Protein AF-A0A967C2C2-F1 (afdb_monomer_lite)

pLDDT: mean 74.74, std 16.4, range [45.38, 97.0]

Sequence (107 aa):
MTCPSCGASNPSTNRHCEQCGARLTQGPLPVAPQPMIRTTAGARALAVIFGTVAVVALLAFAFNSLFGSKEPVVPPTSSTTSTTIAAVPMKTDQLALLQRTQREPLL

Structure (mmCIF, N/CA/C/O backbone):
data_AF-A0A967C2C2-F1
#
_entry.id   AF-A0A967C2C2-F1
#
loop_
_atom_site.group_PDB
_atom_site.id
_atom_site.type_symbol
_atom_site.label_atom_id
_atom_site.label_alt_id
_atom_site.label_comp_id
_atom_site.label_asym_id
_atom_site.label_entity_id
_atom_site.label_seq_id
_atom_site.pdbx_PDB_ins_code
_atom_site.Cartn_x
_atom_site.Cartn_y
_atom_site.Cartn_z
_atom_site.occupancy
_atom_site.B_iso_or_equiv
_atom_site.auth_seq_id
_atom_site.auth_comp_id
_atom_site.auth_asym_id
_atom_site.auth_atom_id
_atom_site.pdbx_PDB_model_num
ATOM 1 N N . MET A 1 1 ? -20.978 -8.995 42.093 1.00 85.12 1 MET A N 1
ATOM 2 C CA . MET A 1 1 ? -19.759 -9.033 41.260 1.00 85.12 1 MET A CA 1
ATOM 3 C C . MET A 1 1 ? -18.730 -8.079 41.834 1.00 85.12 1 MET A C 1
ATOM 5 O O . MET A 1 1 ? -19.101 -7.012 42.308 1.00 85.12 1 MET A O 1
ATOM 9 N N . THR A 1 2 ? -17.460 -8.463 41.820 1.00 91.25 2 THR A N 1
ATOM 10 C CA . THR A 1 2 ? -16.385 -7.660 42.414 1.00 91.25 2 THR A CA 1
ATOM 11 C C . THR A 1 2 ? -15.769 -6.755 41.356 1.00 91.25 2 THR A C 1
ATOM 13 O O . THR A 1 2 ? -15.472 -7.209 40.252 1.00 91.25 2 THR A O 1
ATOM 16 N N . CYS A 1 3 ? -15.601 -5.471 41.667 1.00 93.50 3 CYS A N 1
ATOM 17 C CA . CYS A 1 3 ? -14.958 -4.526 40.760 1.00 93.50 3 CYS A CA 1
ATOM 18 C C . CYS A 1 3 ? -13.463 -4.867 40.597 1.00 93.50 3 CYS A C 1
ATOM 20 O O . CYS A 1 3 ? -12.764 -4.922 41.609 1.00 93.50 3 CYS A O 1
ATOM 22 N N . PRO A 1 4 ? -12.935 -5.029 39.368 1.00 88.75 4 PRO A N 1
ATOM 23 C CA . PRO A 1 4 ? -11.514 -5.320 39.154 1.00 88.75 4 PRO A CA 1
ATOM 24 C C . PRO A 1 4 ? -10.597 -4.126 39.463 1.00 88.75 4 PRO A C 1
ATOM 26 O O . PRO A 1 4 ? -9.405 -4.315 39.670 1.00 88.75 4 PRO A O 1
ATOM 29 N N . SER A 1 5 ? -11.132 -2.902 39.498 1.00 92.81 5 SER A N 1
ATOM 30 C CA . SER A 1 5 ? -10.342 -1.689 39.742 1.00 92.81 5 SER A CA 1
ATOM 31 C C . SER A 1 5 ? -10.158 -1.372 41.227 1.00 92.81 5 SER A C 1
ATOM 33 O O . SER A 1 5 ? -9.097 -0.893 41.606 1.00 92.81 5 SER A O 1
ATOM 35 N N . CYS A 1 6 ? -11.169 -1.614 42.069 1.00 95.38 6 CYS A N 1
ATOM 36 C CA . CYS A 1 6 ? -11.123 -1.248 43.494 1.00 95.38 6 CYS A CA 1
ATOM 37 C C . CYS A 1 6 ? -11.534 -2.361 44.471 1.00 95.38 6 CYS A C 1
ATOM 39 O O . CYS A 1 6 ? -11.500 -2.145 45.678 1.00 95.38 6 CYS A O 1
ATOM 41 N N . GLY A 1 7 ? -11.968 -3.531 43.991 1.00 94.38 7 GLY A N 1
ATOM 42 C CA . GLY A 1 7 ? -12.371 -4.654 44.845 1.00 94.38 7 GLY A CA 1
ATOM 43 C C . GLY A 1 7 ? -13.751 -4.530 45.506 1.00 94.38 7 GLY A C 1
ATOM 44 O O . GLY A 1 7 ? -14.156 -5.437 46.228 1.00 94.38 7 GLY A O 1
ATOM 45 N N . ALA A 1 8 ? -14.505 -3.454 45.266 1.00 95.69 8 ALA A N 1
ATOM 46 C CA . ALA A 1 8 ? -15.835 -3.284 45.853 1.00 95.69 8 ALA A CA 1
ATOM 47 C C . ALA A 1 8 ? -16.848 -4.313 45.314 1.00 95.69 8 ALA A C 1
ATOM 49 O O . ALA A 1 8 ? -16.896 -4.592 44.107 1.00 95.69 8 ALA A O 1
ATOM 50 N N . SER A 1 9 ? -17.698 -4.836 46.202 1.00 94.75 9 SER A N 1
ATOM 51 C CA . SER A 1 9 ? -18.817 -5.706 45.828 1.00 94.75 9 SER A CA 1
ATOM 52 C C . SER A 1 9 ? -19.972 -4.868 45.283 1.00 94.75 9 SER A C 1
ATOM 54 O O . SER A 1 9 ? -20.488 -3.994 45.970 1.00 94.75 9 SER A O 1
ATOM 56 N N . ASN A 1 10 ? -20.368 -5.132 44.040 1.00 93.75 10 ASN A N 1
ATOM 57 C CA . ASN A 1 10 ? -21.456 -4.442 43.351 1.00 93.75 10 ASN A CA 1
ATOM 58 C C . ASN A 1 10 ? -22.522 -5.449 42.872 1.00 93.75 10 ASN A C 1
ATOM 60 O O . ASN A 1 10 ? -22.188 -6.608 42.583 1.00 93.75 10 ASN A O 1
ATOM 64 N N . PRO A 1 11 ? -23.797 -5.045 42.740 1.00 91.44 11 PRO A N 1
ATOM 65 C CA . PRO A 1 11 ? -24.834 -5.884 42.138 1.00 91.44 11 PRO A CA 1
ATOM 66 C C . PRO A 1 11 ? -24.540 -6.146 40.649 1.00 91.44 11 PRO A C 1
ATOM 68 O O . PRO A 1 11 ? -23.887 -5.347 39.982 1.00 91.44 11 PRO A O 1
ATOM 71 N N . SER A 1 12 ? -25.006 -7.275 40.107 1.00 85.94 12 SER A N 1
ATOM 72 C CA . SER A 1 12 ? -24.738 -7.678 38.710 1.00 85.94 12 SER A CA 1
ATOM 73 C C . SER A 1 12 ? -25.444 -6.813 37.660 1.00 85.94 12 SER A C 1
ATOM 75 O O . SER A 1 12 ? -25.067 -6.839 36.492 1.00 85.94 12 SER A O 1
ATOM 77 N N . THR A 1 13 ? -26.456 -6.046 38.064 1.00 87.12 13 THR A N 1
ATOM 78 C CA . THR A 1 13 ? -27.181 -5.094 37.212 1.00 87.12 13 THR A CA 1
ATOM 79 C C . THR A 1 13 ? -26.405 -3.801 36.975 1.00 87.12 13 THR A C 1
ATOM 81 O O . THR A 1 13 ? -26.702 -3.072 36.026 1.00 87.12 13 THR A O 1
ATOM 84 N N . ASN A 1 14 ? -25.411 -3.500 37.817 1.00 90.00 14 ASN A N 1
ATOM 85 C CA . ASN A 1 14 ? -24.658 -2.260 37.725 1.00 90.00 14 ASN A CA 1
ATOM 86 C C . ASN A 1 14 ? -23.656 -2.313 36.578 1.00 90.00 14 ASN A C 1
ATOM 88 O O . ASN A 1 14 ? -22.756 -3.150 36.533 1.00 90.00 14 ASN A O 1
ATOM 92 N N . ARG A 1 15 ? -23.768 -1.348 35.661 1.00 89.38 15 ARG A N 1
ATOM 93 C CA . ARG A 1 15 ? -22.793 -1.185 34.578 1.00 89.38 15 ARG A CA 1
ATOM 94 C C . ARG A 1 15 ? -21.500 -0.548 35.071 1.00 89.38 15 ARG A C 1
ATOM 96 O O . ARG A 1 15 ? -20.476 -0.687 34.398 1.00 89.38 15 ARG A O 1
ATOM 103 N N . HIS A 1 16 ? -21.549 0.223 36.157 1.00 92.88 16 HIS A N 1
ATOM 104 C CA . HIS A 1 16 ? -20.443 1.017 36.703 1.00 92.88 16 HIS A CA 1
ATOM 105 C C . HIS A 1 16 ? -20.334 0.756 38.213 1.00 92.88 16 HIS A C 1
ATOM 107 O O . HIS A 1 16 ? -21.320 0.407 38.856 1.00 92.88 16 HIS A O 1
ATO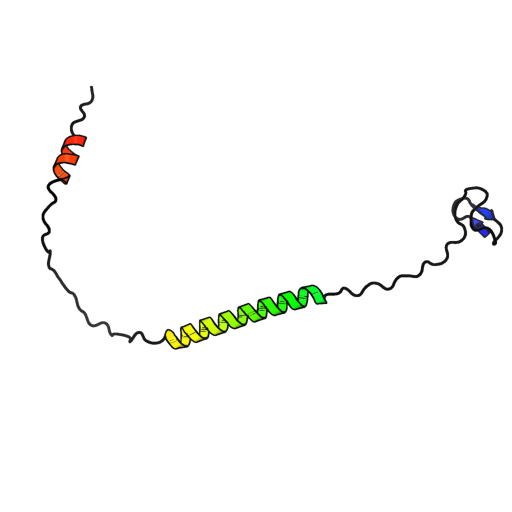M 113 N N . CYS A 1 17 ? -19.132 0.866 38.767 1.00 95.06 17 CYS A N 1
ATOM 114 C CA . CYS A 1 17 ? -18.876 0.657 40.185 1.00 95.06 17 CYS A CA 1
ATOM 115 C C . CYS A 1 17 ? -19.318 1.877 40.998 1.00 95.06 17 CYS A C 1
ATOM 117 O O . CYS A 1 17 ? -18.858 2.980 40.716 1.00 95.06 17 CYS A O 1
ATOM 119 N N . GLU A 1 18 ? -20.084 1.669 42.067 1.00 94.56 18 GLU A N 1
ATOM 120 C CA . GLU A 1 18 ? -20.574 2.761 42.932 1.00 94.56 18 GLU A CA 1
ATOM 121 C C . GLU A 1 18 ? -19.448 3.420 43.751 1.00 94.56 18 GLU A C 1
ATOM 123 O O . GLU A 1 18 ? -19.507 4.597 44.078 1.00 94.56 18 GLU A O 1
ATOM 128 N N . GLN A 1 19 ? -18.381 2.670 44.050 1.00 95.81 19 GLN A N 1
ATOM 129 C CA . GLN A 1 19 ? -17.252 3.162 44.851 1.00 95.81 19 GLN A CA 1
ATOM 130 C C . GLN A 1 19 ? -16.228 3.995 44.053 1.00 95.81 19 GLN A C 1
ATOM 132 O O . GLN A 1 19 ? -15.643 4.930 44.588 1.00 95.81 19 GLN A O 1
ATOM 137 N N . CYS A 1 20 ? -15.932 3.616 42.802 1.00 95.81 20 CYS A N 1
ATOM 138 C CA . CYS A 1 20 ? -14.823 4.197 42.023 1.00 95.81 20 CYS A CA 1
ATOM 139 C C . CYS A 1 20 ? -15.201 4.643 40.602 1.00 95.81 20 CYS A C 1
ATOM 141 O O . CYS A 1 20 ? -14.360 5.187 39.893 1.00 95.81 20 CYS A O 1
ATOM 143 N N . GLY A 1 21 ? -16.428 4.375 40.145 1.00 92.81 21 GLY A N 1
ATOM 144 C CA . GLY A 1 21 ? -16.899 4.723 38.801 1.00 92.81 21 GLY A CA 1
ATOM 145 C C . GLY A 1 21 ? -16.412 3.817 37.661 1.00 92.81 21 GLY A C 1
ATOM 146 O O . GLY A 1 21 ? -16.837 3.999 36.521 1.00 92.81 21 GLY A O 1
ATOM 147 N N . ALA A 1 22 ? -15.557 2.820 37.923 1.00 91.75 22 ALA A N 1
ATOM 148 C CA . ALA A 1 22 ? -15.048 1.920 36.884 1.00 91.75 22 ALA A CA 1
ATOM 149 C C . ALA A 1 22 ? -16.170 1.099 36.220 1.00 91.75 22 ALA A C 1
ATOM 151 O O . ALA A 1 22 ? -17.105 0.649 36.885 1.00 91.75 22 ALA A O 1
ATOM 152 N N . ARG A 1 23 ? -16.077 0.855 34.905 1.00 89.56 23 ARG A N 1
ATOM 153 C CA . ARG A 1 23 ? -17.056 0.023 34.186 1.00 89.56 23 ARG A CA 1
ATOM 154 C C . ARG A 1 23 ? -16.918 -1.448 34.576 1.00 89.56 23 ARG A C 1
ATOM 156 O O . ARG A 1 23 ? -15.840 -2.022 34.492 1.00 89.56 23 ARG A O 1
ATOM 163 N N . LEU A 1 24 ? -18.041 -2.048 34.953 1.00 89.12 24 LEU A N 1
ATOM 164 C CA . LEU A 1 24 ? -18.165 -3.437 35.394 1.00 89.12 24 LEU A CA 1
ATOM 165 C C . LEU A 1 24 ? -18.512 -4.383 34.236 1.00 89.12 24 LEU A C 1
ATOM 167 O O . LEU A 1 24 ? -18.045 -5.517 34.190 1.00 89.12 24 LEU A O 1
ATOM 171 N N . THR A 1 25 ? -19.298 -3.907 33.269 1.00 75.50 25 THR A N 1
ATOM 172 C CA . THR A 1 25 ? -19.657 -4.667 32.067 1.00 75.50 25 THR A CA 1
ATOM 173 C C . THR A 1 25 ? -18.737 -4.279 30.912 1.00 75.50 25 THR A C 1
ATOM 175 O O . THR A 1 25 ? -18.992 -3.305 30.203 1.00 75.50 25 THR A O 1
ATOM 178 N N . GLN A 1 26 ? -17.672 -5.050 30.705 1.00 69.88 26 GLN A N 1
ATOM 179 C CA . GLN A 1 26 ? -16.965 -5.105 29.427 1.00 69.88 26 GLN A CA 1
ATOM 180 C C . GLN A 1 26 ? -17.403 -6.394 28.731 1.00 69.88 26 GLN A C 1
ATOM 182 O O . GLN A 1 26 ? -16.887 -7.470 29.011 1.00 69.88 26 GLN A O 1
ATOM 187 N N . GLY A 1 27 ? -18.427 -6.303 27.878 1.00 72.12 27 GLY A N 1
ATOM 188 C CA . GLY A 1 27 ? -18.724 -7.400 26.959 1.00 72.12 27 GLY A CA 1
ATOM 189 C C . GLY A 1 27 ? -17.515 -7.614 26.040 1.00 72.12 27 GLY A C 1
ATOM 190 O O . GLY A 1 27 ? -16.867 -6.619 25.699 1.00 72.12 27 GLY A O 1
ATOM 191 N N . PRO A 1 28 ? -17.187 -8.859 25.648 1.00 71.50 28 PRO A N 1
ATOM 192 C CA . PRO A 1 28 ? -16.160 -9.107 24.648 1.00 71.50 28 PRO A CA 1
ATOM 193 C C . PRO A 1 28 ? -16.443 -8.235 23.428 1.00 71.50 28 PRO A C 1
ATOM 195 O O . PRO A 1 28 ? -17.499 -8.350 22.802 1.00 71.50 28 PRO A O 1
ATOM 198 N N . LEU A 1 29 ? -15.536 -7.301 23.141 1.00 72.44 29 LEU A N 1
ATOM 199 C CA . LEU A 1 29 ? -15.633 -6.502 21.930 1.00 72.44 29 LEU A CA 1
ATOM 200 C C . LEU A 1 29 ? -15.603 -7.478 20.745 1.00 72.44 29 LEU A C 1
ATOM 202 O O . LEU A 1 29 ? -14.761 -8.383 20.742 1.00 72.44 29 LEU A O 1
ATOM 206 N N . PRO A 1 30 ? -16.498 -7.331 19.754 1.00 75.38 30 PRO A N 1
ATOM 207 C CA . PRO A 1 30 ? -16.422 -8.118 18.536 1.00 75.38 30 PRO A CA 1
ATOM 208 C C . PRO A 1 30 ? -15.032 -7.934 17.927 1.00 75.38 30 PRO A C 1
ATOM 210 O O . PRO A 1 30 ? -14.640 -6.814 17.595 1.00 75.38 30 PRO A O 1
ATOM 213 N N . VAL A 1 31 ? -14.268 -9.022 17.818 1.00 76.50 31 VAL A N 1
ATOM 214 C CA . VAL A 1 31 ? -12.984 -9.005 17.116 1.00 76.50 31 VAL A CA 1
ATOM 215 C C . VAL A 1 31 ? -13.301 -8.735 15.652 1.00 76.50 31 VAL A C 1
ATOM 217 O O . VAL A 1 31 ? -13.852 -9.589 14.958 1.00 76.50 31 VAL A O 1
ATOM 220 N N . ALA A 1 32 ? -13.016 -7.514 15.204 1.00 78.19 32 ALA A N 1
ATOM 221 C CA . ALA A 1 32 ? -13.207 -7.133 13.817 1.00 78.19 32 ALA A CA 1
ATOM 222 C C . ALA A 1 32 ? -12.350 -8.054 12.927 1.00 78.19 32 ALA A C 1
ATOM 224 O O . ALA A 1 32 ? -11.161 -8.236 13.217 1.00 78.19 32 ALA A O 1
ATOM 225 N N . PRO A 1 33 ? -12.917 -8.643 11.859 1.00 76.69 33 PRO A N 1
ATOM 226 C CA . PRO A 1 33 ? -12.146 -9.420 10.900 1.00 76.69 33 PRO A CA 1
ATOM 227 C C . PRO A 1 33 ? -11.004 -8.565 10.353 1.00 76.69 33 PRO A C 1
ATOM 229 O O . PRO A 1 33 ? -11.231 -7.448 9.883 1.00 76.69 33 PRO A O 1
ATOM 232 N N . GLN A 1 34 ? -9.773 -9.072 10.432 1.00 75.75 34 GLN A N 1
ATOM 233 C CA . GLN A 1 34 ? -8.630 -8.338 9.901 1.00 75.75 34 GLN A CA 1
ATOM 234 C C . GLN A 1 34 ? -8.802 -8.182 8.384 1.00 75.75 34 GLN A C 1
ATOM 236 O O . GLN A 1 34 ? -9.075 -9.173 7.698 1.00 75.75 34 GLN A O 1
ATOM 241 N N . PRO A 1 35 ? -8.666 -6.963 7.836 1.00 71.69 35 PRO A N 1
ATOM 242 C CA . PRO A 1 35 ? -8.788 -6.757 6.408 1.00 71.69 35 PRO A CA 1
ATOM 243 C C . PRO A 1 35 ? -7.618 -7.457 5.718 1.00 71.69 35 PRO A C 1
ATOM 245 O O . PRO A 1 35 ? -6.454 -7.125 5.936 1.00 71.69 35 PRO A O 1
ATOM 248 N N . MET A 1 36 ? -7.939 -8.440 4.877 1.00 58.28 36 MET A N 1
ATOM 249 C CA . MET A 1 36 ? -6.987 -9.061 3.965 1.00 58.28 36 MET A CA 1
ATOM 250 C C . MET A 1 36 ? -6.335 -7.942 3.147 1.00 58.28 36 MET A C 1
ATOM 252 O O . MET A 1 36 ? -7.029 -7.190 2.455 1.00 58.28 36 MET A O 1
ATOM 256 N N . ILE A 1 37 ? -5.018 -7.779 3.300 1.00 62.25 37 ILE A N 1
ATOM 257 C CA . ILE A 1 37 ? -4.243 -6.722 2.652 1.00 62.25 37 ILE A CA 1
ATOM 258 C C . ILE A 1 37 ? -4.569 -6.739 1.162 1.00 62.25 37 ILE A C 1
ATOM 260 O O . ILE A 1 37 ? -4.279 -7.698 0.447 1.00 62.25 37 ILE A O 1
ATOM 264 N N . ARG A 1 38 ? -5.200 -5.661 0.695 1.00 64.06 38 ARG A N 1
ATOM 265 C CA . ARG A 1 38 ? -5.544 -5.455 -0.707 1.00 64.06 38 ARG A CA 1
ATOM 266 C C . ARG A 1 38 ? -4.256 -5.167 -1.480 1.00 64.06 38 ARG A C 1
ATOM 268 O O . ARG A 1 38 ? -3.959 -4.028 -1.820 1.00 64.06 38 ARG A O 1
ATOM 275 N N . THR A 1 39 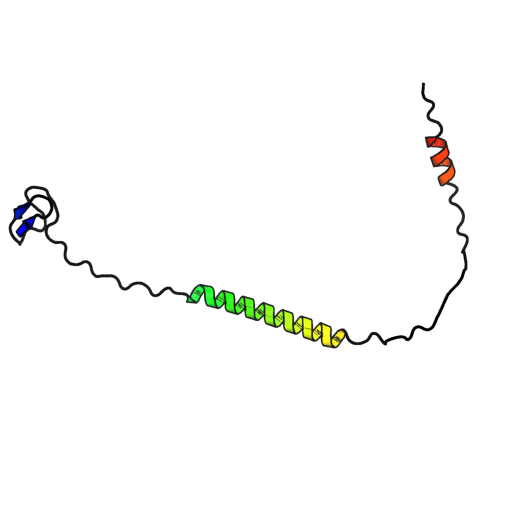? -3.498 -6.210 -1.802 1.00 62.03 39 THR A N 1
ATOM 276 C CA . THR A 1 39 ? -2.329 -6.151 -2.699 1.00 62.03 39 THR A CA 1
ATOM 277 C C . THR A 1 39 ? -2.705 -5.790 -4.146 1.00 62.03 39 THR A C 1
ATOM 279 O O . THR A 1 39 ? -1.841 -5.630 -5.006 1.00 62.03 39 THR A O 1
ATOM 282 N N . THR A 1 40 ? -3.992 -5.588 -4.441 1.00 60.47 40 THR A N 1
ATOM 283 C CA . THR A 1 40 ? -4.513 -5.421 -5.803 1.00 60.47 40 THR A CA 1
ATOM 284 C C . THR A 1 40 ? -4.269 -4.041 -6.422 1.00 60.47 40 THR A C 1
ATOM 286 O O . THR A 1 40 ? -4.441 -3.902 -7.631 1.00 60.47 40 THR A O 1
ATOM 289 N N . ALA A 1 41 ? -3.900 -3.019 -5.640 1.00 58.88 41 ALA A N 1
ATOM 290 C CA . ALA A 1 41 ? -3.637 -1.680 -6.181 1.00 58.88 41 ALA A CA 1
ATOM 291 C C . ALA A 1 41 ? -2.222 -1.565 -6.783 1.00 58.88 41 ALA A C 1
ATOM 293 O O . ALA A 1 41 ? -2.068 -1.071 -7.897 1.00 58.88 41 ALA A O 1
ATOM 294 N N . GLY A 1 42 ? -1.199 -2.092 -6.099 1.00 61.81 42 GLY A N 1
ATOM 295 C CA . GLY A 1 42 ? 0.192 -2.038 -6.571 1.00 61.81 42 GLY A CA 1
ATOM 296 C C . GLY A 1 42 ? 0.511 -3.034 -7.691 1.00 61.81 42 GLY A C 1
ATOM 297 O O . GLY A 1 42 ? 1.291 -2.730 -8.591 1.00 61.81 42 GLY A O 1
ATOM 298 N N . ALA A 1 43 ? -0.138 -4.203 -7.691 1.00 71.25 43 ALA A N 1
ATOM 299 C CA . ALA A 1 43 ? 0.150 -5.268 -8.654 1.00 71.25 43 ALA A CA 1
ATOM 300 C C . ALA A 1 43 ? -0.193 -4.890 -10.106 1.00 71.25 43 ALA A C 1
ATOM 302 O O . ALA A 1 43 ? 0.536 -5.242 -11.030 1.00 71.25 43 ALA A O 1
ATOM 303 N N . ARG A 1 44 ? -1.280 -4.135 -10.318 1.00 76.31 44 ARG A N 1
ATOM 304 C CA . ARG A 1 44 ? -1.693 -3.702 -11.663 1.00 76.31 44 ARG A CA 1
ATOM 305 C C . ARG A 1 44 ? -0.743 -2.658 -12.244 1.00 76.31 44 ARG A C 1
ATOM 307 O O . ARG A 1 44 ? -0.400 -2.750 -13.416 1.00 76.31 44 ARG A O 1
ATOM 314 N N . ALA A 1 45 ? -0.286 -1.711 -11.425 1.00 82.12 45 ALA A N 1
ATOM 315 C CA . ALA A 1 45 ? 0.674 -0.697 -11.856 1.00 82.12 45 ALA A CA 1
ATOM 316 C C . ALA A 1 45 ? 2.015 -1.330 -12.261 1.00 82.12 45 ALA A C 1
ATOM 318 O O . ALA A 1 45 ? 2.536 -1.029 -13.332 1.00 82.12 45 ALA A O 1
ATOM 319 N N . LEU A 1 46 ? 2.527 -2.269 -11.458 1.00 84.38 46 LEU A N 1
ATOM 320 C CA . LEU A 1 46 ? 3.759 -2.991 -11.782 1.00 84.38 46 LEU A CA 1
ATOM 321 C C . LEU A 1 46 ? 3.618 -3.824 -13.062 1.00 84.38 46 LEU A C 1
ATOM 323 O O . LEU A 1 46 ? 4.500 -3.769 -13.915 1.00 84.38 46 LEU A O 1
ATOM 327 N N . ALA A 1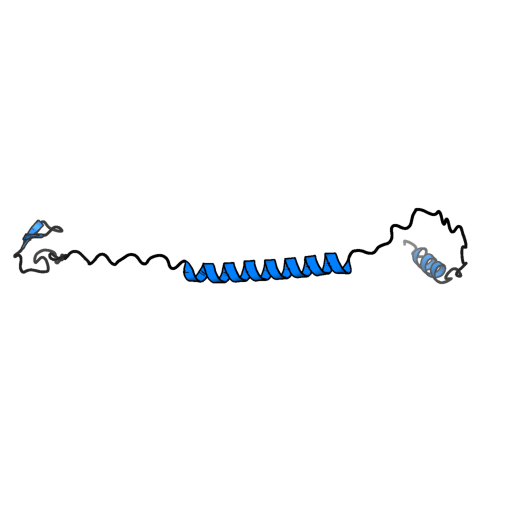 47 ? 2.499 -4.531 -13.246 1.00 86.50 47 ALA A N 1
ATOM 328 C CA . ALA A 1 47 ? 2.261 -5.314 -14.459 1.00 86.50 47 ALA A CA 1
ATOM 329 C C . ALA A 1 47 ? 2.258 -4.448 -15.734 1.00 86.50 47 ALA A C 1
ATOM 331 O O . ALA A 1 47 ? 2.829 -4.852 -16.745 1.00 86.50 47 ALA A O 1
ATOM 332 N N . VAL A 1 48 ? 1.671 -3.244 -15.683 1.00 92.31 48 VAL A N 1
ATOM 333 C CA . VAL A 1 48 ? 1.671 -2.310 -16.822 1.00 92.31 48 VAL A CA 1
ATOM 334 C C . VAL A 1 48 ? 3.084 -1.816 -17.125 1.00 92.31 48 VAL A C 1
ATOM 336 O O . VAL A 1 48 ? 3.477 -1.826 -18.286 1.00 92.31 48 VAL A O 1
ATOM 339 N N . ILE A 1 49 ? 3.862 -1.439 -16.104 1.00 93.56 49 ILE A N 1
ATOM 340 C CA . ILE A 1 49 ? 5.241 -0.952 -16.286 1.00 93.56 49 ILE A CA 1
ATOM 341 C C . ILE A 1 49 ? 6.126 -2.039 -16.910 1.00 93.56 49 ILE A C 1
ATOM 343 O O . ILE A 1 49 ? 6.826 -1.777 -17.885 1.00 93.56 49 ILE A O 1
ATOM 347 N N . PHE A 1 50 ? 6.080 -3.272 -16.397 1.00 95.00 50 PHE A N 1
ATOM 348 C CA . PHE A 1 50 ? 6.857 -4.372 -16.977 1.00 95.00 50 PHE A CA 1
ATOM 349 C C . PHE A 1 50 ? 6.413 -4.700 -18.407 1.00 95.00 50 PHE A C 1
ATOM 351 O O . PHE A 1 50 ? 7.258 -4.927 -19.272 1.00 95.00 50 PHE A O 1
ATOM 358 N N . GLY A 1 51 ? 5.104 -4.679 -18.673 1.00 95.12 51 GLY A N 1
ATOM 359 C CA . GLY A 1 51 ? 4.560 -4.908 -20.009 1.00 95.12 51 GLY A CA 1
ATOM 360 C C . GLY A 1 51 ? 5.014 -3.858 -21.023 1.00 95.12 51 GLY A C 1
ATOM 361 O O . GLY A 1 51 ? 5.486 -4.216 -22.100 1.00 95.12 51 GLY A O 1
ATOM 362 N N . THR A 1 52 ? 4.928 -2.566 -20.690 1.00 96.19 52 THR A N 1
ATOM 363 C CA . THR A 1 52 ? 5.333 -1.491 -21.610 1.00 96.19 52 THR A CA 1
ATOM 364 C C . THR A 1 52 ? 6.834 -1.507 -21.879 1.00 96.19 52 THR A C 1
ATOM 366 O O . THR A 1 52 ? 7.237 -1.411 -23.038 1.00 96.19 52 THR A O 1
ATOM 369 N N . VAL A 1 53 ? 7.664 -1.700 -20.848 1.00 97.00 53 VAL A N 1
ATOM 370 C CA . VAL A 1 53 ? 9.126 -1.792 -21.001 1.00 97.00 53 VAL A CA 1
ATOM 371 C C . VAL A 1 53 ? 9.514 -2.979 -21.884 1.00 97.00 53 VAL A C 1
ATOM 373 O O . VAL A 1 53 ? 10.326 -2.816 -22.794 1.00 97.00 53 VAL A O 1
ATOM 376 N N . ALA A 1 54 ? 8.905 -4.151 -21.675 1.00 96.56 54 ALA A N 1
ATOM 377 C CA . ALA A 1 54 ? 9.171 -5.330 -22.495 1.00 96.56 54 ALA A CA 1
ATOM 378 C C . ALA A 1 54 ? 8.788 -5.108 -23.967 1.00 96.56 54 ALA A C 1
ATOM 380 O O . ALA A 1 54 ? 9.562 -5.443 -24.860 1.00 96.56 54 ALA A O 1
ATOM 381 N N . VAL A 1 55 ? 7.632 -4.491 -24.234 1.00 96.69 55 VAL A N 1
ATOM 382 C CA . VAL A 1 55 ? 7.189 -4.189 -25.605 1.00 96.69 55 VAL A CA 1
ATOM 383 C C . VAL A 1 55 ? 8.146 -3.216 -26.296 1.00 96.69 55 VAL A C 1
ATOM 385 O O . VAL A 1 55 ? 8.562 -3.477 -27.423 1.00 96.69 55 VAL A O 1
ATOM 388 N N . VAL A 1 56 ? 8.546 -2.128 -25.630 1.00 96.94 56 VAL A N 1
ATOM 389 C CA . VAL A 1 56 ? 9.489 -1.151 -26.205 1.00 96.94 56 VAL A CA 1
ATOM 390 C C . VAL A 1 56 ? 10.849 -1.795 -26.478 1.00 96.94 56 VAL A C 1
ATOM 392 O O . VAL A 1 56 ? 11.414 -1.582 -27.549 1.00 96.94 56 VAL A O 1
ATOM 395 N N . ALA A 1 57 ? 11.350 -2.625 -25.559 1.00 96.31 57 ALA A N 1
ATOM 396 C CA . ALA A 1 57 ? 12.610 -3.340 -25.739 1.00 96.31 57 ALA A CA 1
ATOM 397 C C . ALA A 1 57 ? 12.565 -4.301 -26.938 1.00 96.31 57 ALA A C 1
ATOM 399 O O . ALA A 1 57 ? 13.494 -4.317 -27.744 1.00 96.31 57 ALA A O 1
ATOM 400 N N . LEU A 1 58 ? 11.473 -5.057 -27.098 1.00 95.31 58 LEU A N 1
ATOM 401 C CA . LEU A 1 58 ? 11.293 -5.966 -28.232 1.00 95.31 58 LEU A CA 1
ATOM 402 C C . LEU A 1 58 ? 11.183 -5.217 -29.562 1.00 95.31 58 LEU A C 1
ATOM 404 O O . LEU A 1 58 ? 11.782 -5.645 -30.543 1.00 95.31 58 LEU A O 1
ATOM 408 N N . LEU A 1 59 ? 10.468 -4.090 -29.601 1.00 94.50 59 LEU A N 1
ATOM 409 C CA . LEU A 1 59 ? 10.365 -3.265 -30.807 1.00 94.50 59 LEU A CA 1
ATOM 410 C C . LEU A 1 59 ? 11.716 -2.650 -31.183 1.00 94.50 59 LEU A C 1
ATOM 412 O O . LEU A 1 59 ? 12.105 -2.713 -32.346 1.00 94.50 59 LEU A O 1
ATOM 416 N N . ALA A 1 60 ? 12.455 -2.110 -30.212 1.00 93.25 60 ALA A N 1
ATOM 417 C CA . ALA A 1 60 ? 13.789 -1.563 -30.440 1.00 93.25 60 ALA A CA 1
ATOM 418 C C . ALA A 1 60 ? 14.769 -2.642 -30.923 1.00 93.25 60 ALA A C 1
ATOM 420 O O . ALA A 1 60 ? 15.521 -2.407 -31.867 1.00 93.25 60 ALA A O 1
ATOM 421 N N . PHE A 1 61 ? 14.731 -3.834 -30.321 1.00 93.56 61 PHE A N 1
ATOM 422 C CA . PHE A 1 61 ? 15.552 -4.969 -30.738 1.00 93.56 61 PHE A CA 1
ATOM 423 C C . PHE A 1 61 ? 15.182 -5.457 -32.140 1.00 93.56 61 PHE A C 1
ATOM 425 O O . PHE A 1 61 ? 16.067 -5.667 -32.963 1.00 93.56 61 PHE A O 1
ATOM 432 N N . ALA A 1 62 ? 13.888 -5.585 -32.443 1.00 92.25 62 ALA A N 1
ATOM 433 C CA . ALA A 1 62 ? 13.417 -5.971 -33.767 1.00 92.25 62 ALA A CA 1
ATOM 434 C C . ALA A 1 62 ? 13.862 -4.955 -34.827 1.00 92.25 62 ALA A C 1
ATOM 436 O O . ALA A 1 62 ? 14.435 -5.351 -35.837 1.00 92.25 62 ALA A O 1
ATOM 437 N N . PHE A 1 63 ? 13.683 -3.653 -34.583 1.00 91.25 63 PHE A N 1
ATOM 438 C CA . PHE A 1 63 ? 14.158 -2.603 -35.487 1.00 91.25 63 PHE A CA 1
ATOM 439 C C . PHE A 1 63 ? 15.680 -2.636 -35.654 1.00 91.25 63 PHE A C 1
ATOM 441 O O . PHE A 1 63 ? 16.173 -2.635 -36.776 1.00 91.25 63 PHE A O 1
ATOM 448 N N . ASN A 1 64 ? 16.439 -2.722 -34.565 1.00 87.69 64 ASN A N 1
ATOM 449 C CA . ASN A 1 64 ? 17.896 -2.791 -34.638 1.00 87.69 64 ASN A CA 1
ATOM 450 C C . ASN A 1 64 ? 18.359 -4.046 -35.406 1.00 87.69 64 ASN A C 1
ATOM 452 O O . ASN A 1 64 ? 19.208 -3.964 -36.284 1.00 87.69 64 ASN A O 1
ATOM 456 N N . SER A 1 65 ? 17.723 -5.198 -35.187 1.00 86.75 65 SER A N 1
ATOM 457 C CA . SER A 1 65 ? 18.067 -6.435 -35.894 1.00 86.75 65 SER A CA 1
ATOM 458 C C . SER A 1 65 ? 17.647 -6.441 -37.369 1.00 86.75 65 SER A C 1
ATOM 460 O O . SER A 1 65 ? 18.330 -7.060 -38.182 1.00 86.75 65 SER A O 1
ATOM 462 N N . LEU A 1 66 ? 16.534 -5.794 -37.727 1.00 79.19 66 LEU A N 1
ATOM 463 C CA . LEU A 1 66 ? 16.021 -5.744 -39.103 1.00 79.19 66 LEU A CA 1
ATOM 464 C C . LEU A 1 66 ? 16.712 -4.662 -39.947 1.00 79.19 66 LEU A C 1
ATOM 466 O O . LEU A 1 66 ? 16.943 -4.873 -41.136 1.00 79.19 66 LEU A O 1
ATOM 470 N N . PHE A 1 67 ? 17.068 -3.526 -39.344 1.00 70.19 67 PHE A N 1
ATOM 471 C CA . PHE A 1 67 ? 17.690 -2.386 -40.026 1.00 70.19 67 PHE A CA 1
ATOM 472 C C . PHE A 1 67 ? 19.215 -2.290 -39.808 1.00 70.19 67 PHE A C 1
ATOM 474 O O . PHE A 1 67 ? 19.868 -1.520 -40.505 1.00 70.19 67 PHE A O 1
ATOM 481 N N . GLY A 1 68 ? 19.800 -3.072 -38.891 1.00 62.62 68 GLY A N 1
ATOM 482 C CA . GLY A 1 68 ? 21.214 -2.987 -38.488 1.00 62.62 68 GLY A CA 1
ATOM 483 C C . GLY A 1 68 ? 22.168 -4.029 -39.089 1.00 62.62 68 GLY A C 1
ATOM 484 O O . GLY A 1 68 ? 23.342 -4.043 -38.738 1.00 62.62 68 GLY A O 1
ATOM 485 N N . SER A 1 69 ? 21.723 -4.900 -40.002 1.00 65.06 69 SER A N 1
ATOM 486 C CA . SER A 1 69 ? 22.619 -5.823 -40.725 1.00 65.06 69 SER A CA 1
ATOM 487 C C . SER A 1 69 ? 22.775 -5.400 -42.183 1.00 65.06 69 SER A C 1
ATOM 489 O O . SER A 1 69 ? 21.998 -5.849 -43.026 1.00 65.06 69 SER A O 1
ATOM 491 N N . LYS A 1 70 ? 23.758 -4.536 -42.477 1.00 60.59 70 LYS A N 1
ATOM 492 C CA . LYS A 1 70 ? 24.472 -4.428 -43.769 1.00 60.59 70 LYS A CA 1
ATOM 493 C C . LYS A 1 70 ? 25.545 -3.332 -43.678 1.00 60.59 70 LYS A C 1
ATOM 495 O O . LYS A 1 70 ? 25.408 -2.266 -44.264 1.00 60.59 70 LYS A O 1
ATOM 500 N N . GLU A 1 71 ? 26.647 -3.627 -43.001 1.00 63.41 71 GLU A N 1
ATOM 501 C CA . GLU A 1 71 ? 27.935 -3.131 -43.486 1.00 63.41 71 GLU A CA 1
ATOM 502 C C . GLU A 1 71 ? 28.628 -4.316 -44.165 1.00 63.41 71 GLU A C 1
ATOM 504 O O . GLU A 1 71 ? 28.884 -5.332 -43.511 1.00 63.41 71 GLU A O 1
ATOM 509 N N . PRO A 1 72 ? 28.844 -4.272 -45.492 1.00 55.38 72 PRO A N 1
ATOM 510 C CA . PRO A 1 72 ? 29.687 -5.253 -46.143 1.00 55.38 72 PRO A CA 1
ATOM 511 C C . PRO A 1 72 ? 31.067 -5.165 -45.496 1.00 55.38 72 PRO A C 1
ATOM 513 O O . PRO A 1 72 ? 31.662 -4.093 -45.429 1.00 55.38 72 PRO A O 1
ATOM 516 N N . VAL A 1 73 ? 31.565 -6.303 -45.018 1.00 54.84 73 VAL A N 1
ATOM 517 C CA . VAL A 1 73 ? 32.976 -6.483 -44.687 1.00 54.84 73 VAL A CA 1
ATOM 518 C C . VAL A 1 73 ? 33.762 -6.171 -45.956 1.00 54.84 73 VAL A C 1
ATOM 520 O O . VAL A 1 73 ? 33.878 -7.004 -46.854 1.00 54.84 73 VAL A O 1
ATOM 523 N N . VAL A 1 74 ? 34.239 -4.934 -46.067 1.00 57.72 74 VAL A N 1
ATOM 524 C CA . VAL A 1 74 ? 35.187 -4.547 -47.102 1.00 57.72 74 VAL A CA 1
ATOM 525 C C . VAL A 1 74 ? 36.531 -5.120 -46.648 1.00 57.72 74 VAL A C 1
ATOM 527 O O . VAL A 1 74 ? 36.993 -4.774 -45.558 1.00 57.72 74 VAL A O 1
ATOM 530 N N . PRO A 1 75 ? 37.151 -6.039 -47.410 1.00 62.06 75 PRO A N 1
ATOM 531 C CA . PRO A 1 75 ? 38.479 -6.530 -47.073 1.00 62.06 75 PRO A CA 1
ATOM 532 C C . PRO A 1 75 ? 39.464 -5.352 -47.037 1.00 62.06 75 PRO A C 1
ATOM 534 O O . PRO A 1 75 ? 39.268 -4.378 -47.770 1.00 62.06 75 PRO A O 1
ATOM 537 N N . PRO A 1 76 ? 40.539 -5.418 -46.233 1.00 59.25 76 PRO A N 1
ATOM 538 C CA . PRO A 1 76 ? 41.540 -4.363 -46.189 1.00 59.25 76 PRO A CA 1
ATOM 539 C C . PRO A 1 76 ? 42.295 -4.321 -47.523 1.00 59.25 76 PRO A C 1
ATOM 541 O O . PRO A 1 76 ? 43.316 -4.978 -47.700 1.00 59.25 76 PRO A O 1
ATOM 544 N N . THR A 1 77 ? 41.786 -3.549 -48.480 1.00 45.38 77 THR A N 1
ATOM 545 C CA . THR A 1 77 ? 42.551 -3.143 -49.656 1.00 45.38 77 THR A CA 1
ATOM 546 C C . THR A 1 77 ? 43.106 -1.761 -49.370 1.00 45.38 77 THR A C 1
ATOM 548 O O . THR A 1 77 ? 42.433 -0.743 -49.507 1.00 45.38 77 THR A O 1
ATOM 551 N N . SER A 1 78 ? 44.346 -1.773 -48.897 1.00 52.53 78 SER A N 1
ATOM 552 C CA . SER A 1 78 ? 45.358 -0.730 -49.007 1.00 52.53 78 SER A CA 1
ATOM 553 C C . SER A 1 78 ? 44.982 0.386 -49.989 1.00 52.53 78 SER A C 1
ATOM 555 O O . SER A 1 78 ? 45.036 0.203 -51.201 1.00 52.53 78 SER A O 1
ATOM 557 N N . SER A 1 79 ? 44.627 1.559 -49.475 1.00 47.28 79 SER A N 1
ATOM 558 C CA . SER A 1 79 ? 44.605 2.808 -50.243 1.00 47.28 79 SER A CA 1
ATOM 559 C C . SER A 1 79 ? 45.234 3.896 -49.389 1.00 47.28 79 SER A C 1
ATOM 561 O O . SER A 1 79 ? 44.583 4.768 -48.825 1.00 47.28 79 SER A O 1
ATOM 563 N N . THR A 1 80 ? 46.551 3.779 -49.253 1.00 53.09 80 THR A N 1
ATOM 564 C CA . THR A 1 80 ? 47.449 4.865 -48.884 1.00 53.09 80 THR A CA 1
ATOM 565 C C . THR A 1 80 ? 47.300 5.975 -49.926 1.00 53.09 80 THR A C 1
ATOM 567 O O . THR A 1 80 ? 47.923 5.925 -50.983 1.00 53.09 80 THR A O 1
ATOM 570 N N . THR A 1 81 ? 46.463 6.978 -49.659 1.00 46.91 81 THR A N 1
ATOM 571 C CA . THR A 1 81 ? 46.492 8.243 -50.403 1.00 46.91 81 THR A CA 1
ATOM 572 C C . THR A 1 81 ? 47.493 9.162 -49.723 1.00 46.91 81 THR A C 1
ATOM 574 O O . THR A 1 81 ? 47.183 9.930 -48.816 1.00 46.91 81 THR A O 1
ATOM 577 N N . SER A 1 82 ? 48.736 9.020 -50.163 1.00 51.06 82 SER A N 1
ATOM 578 C CA . SER A 1 82 ? 49.800 9.986 -49.950 1.00 51.06 82 SER A CA 1
ATOM 579 C C . SER A 1 82 ? 49.444 11.321 -50.613 1.00 51.06 82 SER A C 1
ATOM 581 O O . SER A 1 82 ? 49.051 11.353 -51.774 1.00 51.06 82 SER A O 1
ATOM 583 N N . THR A 1 83 ? 49.674 12.407 -49.876 1.00 55.72 83 THR A N 1
ATOM 584 C CA . THR A 1 83 ? 50.165 13.700 -50.377 1.00 55.72 83 THR A CA 1
ATOM 585 C C . THR A 1 83 ? 49.327 14.430 -51.429 1.00 55.72 83 THR A C 1
ATOM 587 O O . THR A 1 83 ? 49.453 14.181 -52.619 1.00 55.72 83 THR A O 1
ATOM 590 N N . THR A 1 84 ? 48.673 15.521 -51.023 1.00 55.25 84 THR A N 1
ATOM 591 C CA . THR A 1 84 ? 48.966 16.837 -51.621 1.00 55.25 84 THR A CA 1
ATOM 592 C C . THR A 1 84 ? 48.674 17.924 -50.587 1.00 55.25 84 THR A C 1
ATOM 594 O O . THR A 1 84 ? 47.532 18.140 -50.193 1.00 55.25 84 THR A O 1
ATOM 597 N N . ILE A 1 85 ? 49.727 18.602 -50.129 1.00 57.62 85 ILE A N 1
ATOM 598 C CA . ILE A 1 85 ? 49.628 19.861 -49.390 1.00 57.62 85 ILE A CA 1
ATOM 599 C C . ILE A 1 85 ? 49.058 20.884 -50.378 1.00 57.62 85 ILE A C 1
ATOM 601 O O . ILE A 1 85 ? 49.780 21.416 -51.219 1.00 57.62 85 ILE A O 1
ATOM 6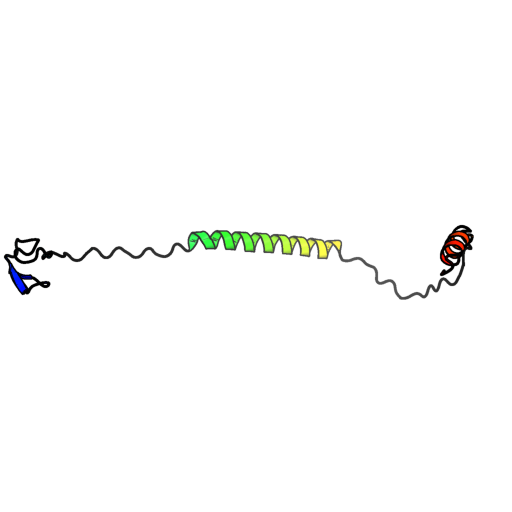05 N N . ALA A 1 86 ? 47.749 21.117 -50.315 1.00 49.44 86 ALA A N 1
ATOM 606 C CA . ALA A 1 86 ? 47.136 22.275 -50.942 1.00 49.44 86 ALA A CA 1
ATOM 607 C C . ALA A 1 86 ? 47.485 23.488 -50.077 1.00 49.44 86 ALA A C 1
ATOM 609 O O . ALA A 1 86 ? 46.952 23.677 -48.984 1.00 49.44 86 ALA A O 1
ATOM 610 N N . ALA A 1 87 ? 48.449 24.265 -50.562 1.00 55.69 87 ALA A N 1
ATOM 611 C CA . ALA A 1 87 ? 48.802 25.566 -50.033 1.00 55.69 87 ALA A CA 1
ATOM 612 C C . ALA A 1 87 ? 47.548 26.452 -49.944 1.00 55.69 87 ALA A C 1
ATOM 614 O O . ALA A 1 87 ? 46.983 26.850 -50.961 1.00 55.69 87 ALA A O 1
ATOM 615 N N . VAL A 1 88 ? 47.130 26.772 -48.721 1.00 56.22 88 VAL A N 1
ATOM 616 C CA . VAL A 1 88 ? 46.200 27.871 -48.438 1.00 56.22 88 VAL A CA 1
ATOM 617 C C . VAL A 1 88 ? 47.039 28.996 -47.826 1.00 56.22 88 VAL A C 1
ATOM 619 O O . VAL A 1 88 ? 47.829 28.723 -46.917 1.00 56.22 88 VAL A O 1
ATOM 622 N N . PRO A 1 89 ? 46.949 30.236 -48.343 1.00 51.81 89 PRO A N 1
ATOM 623 C CA . PRO A 1 89 ? 47.869 31.306 -47.995 1.00 51.81 89 PRO A CA 1
ATOM 624 C C . PRO A 1 89 ? 47.793 31.653 -46.511 1.00 51.81 89 PRO A C 1
ATOM 626 O O . PRO A 1 89 ? 46.730 31.886 -45.935 1.00 51.81 89 PRO A O 1
ATOM 629 N N . MET A 1 90 ? 48.985 31.694 -45.931 1.00 49.09 90 MET A N 1
ATOM 630 C CA . MET A 1 90 ? 49.333 32.219 -44.624 1.00 49.09 90 MET A CA 1
ATOM 631 C C . MET A 1 90 ? 48.560 33.517 -44.360 1.00 49.09 90 MET A C 1
ATOM 633 O O . MET A 1 90 ? 48.735 34.522 -45.048 1.00 49.09 90 MET A O 1
ATOM 637 N N . LYS A 1 91 ? 47.663 33.473 -43.375 1.00 53.53 91 LYS A N 1
ATOM 638 C CA . LYS A 1 91 ? 46.881 34.620 -42.928 1.00 53.53 91 LYS A CA 1
ATOM 639 C C . LYS A 1 91 ? 47.832 35.637 -42.295 1.00 53.53 91 LYS A C 1
ATOM 641 O O . LYS A 1 91 ? 48.270 35.474 -41.159 1.00 53.53 91 LYS A O 1
ATOM 646 N N . THR A 1 92 ? 48.119 36.698 -43.045 1.00 58.03 92 THR A N 1
ATOM 647 C CA . THR A 1 92 ? 48.932 37.881 -42.699 1.00 58.03 92 THR A CA 1
ATOM 648 C C . THR A 1 92 ? 48.474 38.604 -41.417 1.00 58.03 92 THR A C 1
ATOM 650 O O . THR A 1 92 ? 49.161 39.490 -40.923 1.00 58.03 92 THR A O 1
ATOM 653 N N . ASP A 1 93 ? 47.343 38.203 -40.836 1.00 55.88 93 ASP A N 1
ATOM 654 C CA . ASP A 1 93 ? 46.786 38.730 -39.586 1.00 55.88 93 ASP A CA 1
ATOM 655 C C . ASP A 1 93 ? 47.521 38.229 -38.325 1.00 55.88 93 ASP A C 1
ATOM 657 O O . ASP A 1 93 ? 47.553 38.904 -37.297 1.00 55.88 93 ASP A O 1
ATOM 661 N N . GLN A 1 94 ? 48.172 37.059 -38.386 1.00 59.22 94 GLN A N 1
ATOM 662 C CA . GLN A 1 94 ? 48.767 36.448 -37.189 1.00 59.22 94 GLN A CA 1
ATOM 663 C C . GLN A 1 94 ? 50.066 37.142 -36.735 1.00 59.22 94 GLN A C 1
ATOM 665 O O . GLN A 1 94 ? 50.428 37.068 -35.561 1.00 59.22 94 GLN A O 1
ATOM 670 N N . LEU A 1 95 ? 50.746 37.870 -37.630 1.00 58.62 95 LEU A N 1
ATOM 671 C CA . LEU A 1 95 ? 51.996 38.565 -37.303 1.00 58.62 95 LEU A CA 1
ATOM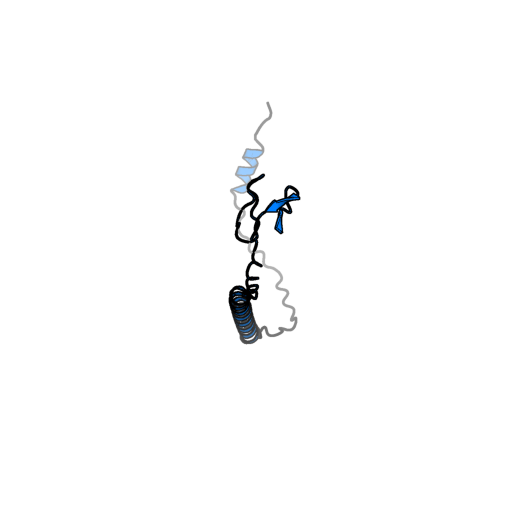 672 C C . LEU A 1 95 ? 51.761 39.911 -36.593 1.00 58.62 95 LEU A C 1
ATOM 674 O O . LEU A 1 95 ? 52.542 40.289 -35.722 1.00 58.62 95 LEU A O 1
ATOM 678 N N . ALA A 1 96 ? 50.649 40.595 -36.883 1.00 60.97 96 ALA A N 1
ATOM 679 C CA . ALA A 1 96 ? 50.301 41.862 -36.235 1.00 60.97 96 ALA A CA 1
ATOM 680 C C . ALA A 1 96 ? 49.849 41.672 -34.774 1.00 60.97 96 ALA A C 1
ATOM 682 O O . ALA A 1 96 ? 50.127 42.519 -33.921 1.00 60.97 96 ALA A O 1
ATOM 683 N N . LEU A 1 97 ? 49.195 40.544 -34.464 1.00 62.47 97 LEU A N 1
ATOM 684 C CA . LEU A 1 97 ? 48.756 40.234 -33.100 1.00 62.47 97 LEU A CA 1
ATOM 685 C C . LEU A 1 97 ? 49.930 39.840 -32.187 1.00 62.47 97 LEU A C 1
ATOM 687 O O . LEU A 1 97 ? 49.960 40.249 -31.028 1.00 62.47 97 LEU A O 1
ATOM 691 N N . LEU A 1 98 ? 50.926 39.118 -32.718 1.00 63.59 98 LEU A N 1
ATOM 692 C CA . LEU A 1 98 ? 52.142 38.760 -31.974 1.00 63.59 98 LEU A CA 1
ATOM 693 C C . LEU A 1 98 ? 53.071 39.961 -31.735 1.00 63.59 98 LEU A C 1
ATOM 695 O O . LEU A 1 98 ? 53.744 40.027 -30.711 1.00 63.59 98 LEU A O 1
ATOM 699 N N . GLN A 1 99 ? 53.092 40.947 -32.637 1.00 67.06 99 GLN A N 1
ATOM 700 C CA . GLN A 1 99 ? 53.867 42.174 -32.416 1.00 67.06 99 GLN A CA 1
ATOM 701 C C . GLN A 1 99 ? 53.258 43.084 -31.342 1.00 67.06 99 GLN A C 1
ATOM 703 O O . GLN A 1 99 ? 53.999 43.809 -30.679 1.00 67.06 99 GLN A O 1
ATOM 708 N N . ARG A 1 100 ? 51.932 43.045 -31.131 1.00 63.09 100 ARG A N 1
ATOM 709 C CA . ARG A 1 100 ? 51.291 43.802 -30.042 1.00 63.09 100 ARG A CA 1
ATOM 710 C C . ARG A 1 100 ? 51.603 43.223 -28.663 1.00 63.09 100 ARG A C 1
ATOM 712 O O . ARG A 1 100 ? 51.847 44.001 -27.752 1.00 63.09 100 ARG A O 1
ATOM 719 N N . THR A 1 101 ? 51.658 41.900 -28.512 1.00 63.62 101 THR A N 1
ATOM 720 C CA . THR A 1 101 ? 51.969 41.259 -27.219 1.00 63.62 101 THR A CA 1
ATOM 721 C C . THR A 1 101 ? 53.443 41.351 -26.818 1.00 63.62 101 THR A C 1
ATOM 723 O O . THR A 1 101 ? 53.754 41.222 -25.642 1.00 63.62 101 THR A O 1
ATOM 726 N N . GLN A 1 102 ? 54.361 41.600 -27.757 1.00 66.94 102 GLN A N 1
ATOM 727 C CA . GLN A 1 102 ? 55.791 41.796 -27.461 1.00 66.94 102 GLN A CA 1
ATOM 728 C C . GLN A 1 102 ? 56.170 43.263 -27.178 1.00 66.94 102 GLN A C 1
ATOM 730 O O . GLN A 1 102 ? 57.329 43.545 -26.881 1.00 66.94 102 GLN A O 1
ATOM 735 N N . ARG A 1 103 ? 55.226 44.211 -27.283 1.00 63.88 103 ARG A N 1
ATOM 736 C CA . ARG A 1 103 ? 55.471 45.653 -27.096 1.00 63.88 103 ARG A CA 1
ATOM 737 C C . ARG A 1 103 ? 54.779 46.215 -25.849 1.00 63.88 103 ARG A C 1
ATOM 739 O O . ARG A 1 103 ? 54.309 47.347 -25.871 1.00 63.88 103 ARG A O 1
ATOM 746 N N . GLU A 1 104 ? 54.744 45.441 -24.769 1.00 64.06 104 GLU A N 1
ATOM 747 C CA . GLU A 1 104 ? 54.597 45.968 -23.406 1.00 64.06 104 GLU A CA 1
ATOM 748 C C . GLU A 1 104 ? 55.992 46.051 -22.764 1.00 64.06 104 GLU A C 1
ATOM 750 O O . GLU A 1 104 ? 56.542 45.027 -22.356 1.00 64.06 104 GLU A O 1
ATOM 755 N N . PRO A 1 105 ? 56.623 47.238 -22.709 1.00 63.56 105 PRO A N 1
ATOM 756 C CA . PRO A 1 105 ? 57.794 47.442 -21.879 1.00 63.56 105 PRO A CA 1
ATOM 757 C C . PRO A 1 105 ? 57.375 47.668 -20.422 1.00 63.56 105 PRO A C 1
ATOM 759 O O . PRO A 1 105 ? 56.587 48.551 -20.093 1.00 63.56 105 PRO A O 1
ATOM 762 N N . LEU A 1 106 ? 57.961 46.837 -19.571 1.00 60.97 106 LEU A N 1
ATOM 763 C CA . LEU A 1 106 ? 58.015 46.924 -18.122 1.00 60.97 106 LEU A CA 1
ATOM 764 C C . LEU A 1 106 ? 58.873 48.147 -17.728 1.00 60.97 106 LEU A C 1
ATOM 766 O O . LEU A 1 106 ? 60.097 48.030 -17.741 1.00 60.97 106 LEU A O 1
ATOM 770 N N . LEU A 1 107 ? 58.246 49.301 -17.452 1.00 53.19 107 LEU A N 1
ATOM 771 C CA . LEU A 1 107 ? 58.595 50.299 -16.413 1.00 53.19 107 LEU A CA 1
ATOM 772 C C . LEU A 1 107 ? 57.621 51.489 -16.430 1.00 53.19 107 LEU A C 1
ATOM 774 O O . LEU A 1 107 ? 57.497 52.131 -17.497 1.00 53.19 107 LEU A O 1
#

Radius of gyration: 46.92 Å; chains: 1; bounding box: 86×60×98 Å

Foldseek 3Di:
DADPPPRDDDDPPDQADPPPRHGPDDDPDPPPPDPDPCPPPVVVVVVVVVVVVVVVVVVVVVCCVVVVPDDPPDDPDDDPPDDDDPDDDDDPVVVVVVVVVVPDDDD

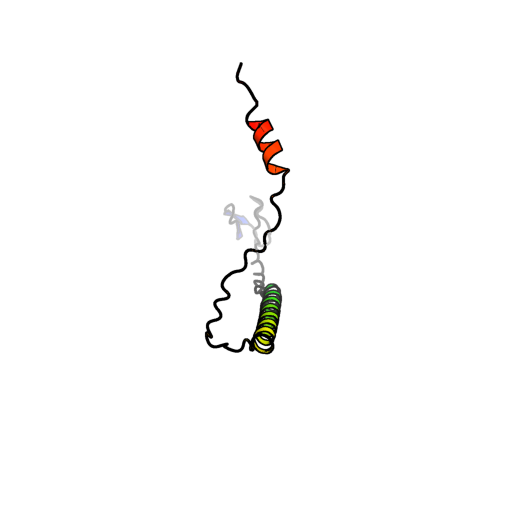Secondary structure (DSSP, 8-state):
-B-TTT--B--TT-SB-TTT--B--------PPPPP--THHHHHHHHHHHHHHHHHHHHHHHHHHHHS-----------------------THHHHHHHHHT-----